Protein AF-A0A7G9YNS5-F1 (afdb_monomer)

Secondary structure (DSSP, 8-state):
-THHHHHHHHH-TTEEEEEEEEEEE-SS-EEEEEEEEETTS-EEEEEEEE-SS-EEEEEEEEETTEEEEEEE--TT-TTSTTTT-EEEETTEEEE-PPPPHHHHHHHHHHH-

Mean predicted aligned error: 3.48 Å

pLDDT: mean 93.92, std 7.47, range [48.09, 98.69]

Radius of gyration: 13.9 Å; Cα contacts (8 Å, |Δi|>4): 207; chains: 1; bounding box: 34×29×35 Å

Structure (mmCIF, N/CA/C/O backbone):
data_AF-A0A7G9YNS5-F1
#
_entry.id   AF-A0A7G9YNS5-F1
#
loop_
_atom_site.group_PDB
_atom_site.id
_atom_site.type_symbol
_atom_site.label_atom_id
_atom_site.label_alt_id
_atom_site.label_comp_id
_atom_site.label_asym_id
_atom_site.label_entity_id
_atom_site.label_seq_id
_atom_site.pdbx_PDB_ins_code
_atom_site.Cartn_x
_atom_site.Cartn_y
_atom_site.Cartn_z
_atom_site.occupancy
_atom_site.B_iso_or_equiv
_atom_site.auth_seq_id
_atom_site.auth_comp_id
_atom_site.auth_asym_id
_atom_site.auth_atom_id
_atom_site.pdbx_PDB_model_num
ATOM 1 N N . MET A 1 1 ? 16.355 -5.321 3.600 1.00 48.09 1 MET A N 1
ATOM 2 C CA . MET A 1 1 ? 15.666 -4.035 3.319 1.00 48.09 1 MET A CA 1
ATOM 3 C C . MET A 1 1 ? 14.154 -4.025 3.656 1.00 48.09 1 MET A C 1
ATOM 5 O O . MET A 1 1 ? 13.615 -2.936 3.801 1.00 48.09 1 MET A O 1
ATOM 9 N N . GLN A 1 2 ? 13.460 -5.165 3.875 1.00 55.38 2 GLN A N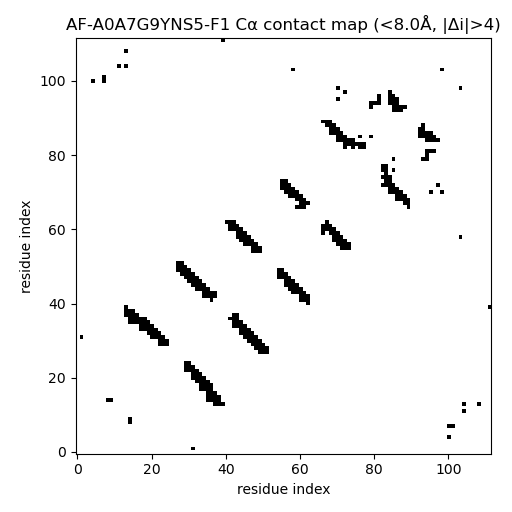 1
ATOM 10 C CA . GLN A 1 2 ? 12.042 -5.195 4.332 1.00 55.38 2 GLN A CA 1
ATOM 11 C C . GLN A 1 2 ? 11.793 -4.766 5.791 1.00 55.38 2 GLN A C 1
ATOM 13 O O . GLN A 1 2 ? 10.706 -4.278 6.097 1.00 55.38 2 GLN A O 1
ATOM 18 N N . TYR A 1 3 ? 12.775 -4.918 6.690 1.00 60.25 3 TYR A N 1
ATOM 19 C CA . TYR A 1 3 ? 12.633 -4.596 8.121 1.00 60.25 3 TYR A CA 1
ATOM 20 C C . TYR A 1 3 ? 12.166 -3.157 8.397 1.00 60.25 3 TYR A C 1
ATOM 22 O O . TYR A 1 3 ? 11.619 -2.881 9.465 1.00 60.25 3 TYR A O 1
ATOM 30 N N . ASN A 1 4 ? 12.346 -2.244 7.438 1.00 85.75 4 ASN A N 1
ATOM 31 C CA . ASN A 1 4 ? 11.966 -0.851 7.610 1.00 85.75 4 ASN A CA 1
ATOM 32 C C . ASN A 1 4 ? 10.442 -0.644 7.597 1.00 85.75 4 ASN A C 1
ATOM 34 O O . ASN A 1 4 ? 9.932 0.091 8.435 1.00 85.75 4 ASN A O 1
ATOM 38 N N . VAL A 1 5 ? 9.693 -1.344 6.731 1.00 93.38 5 VAL A N 1
ATOM 39 C CA . VAL A 1 5 ? 8.232 -1.152 6.611 1.00 93.38 5 VAL A CA 1
ATOM 40 C C . VAL A 1 5 ? 7.529 -1.526 7.915 1.00 93.38 5 VAL A C 1
ATOM 42 O O . VAL A 1 5 ? 6.782 -0.727 8.471 1.00 93.38 5 VAL A O 1
ATOM 45 N N . LEU A 1 6 ? 7.831 -2.704 8.468 1.00 94.81 6 LEU A N 1
ATOM 46 C CA . LEU A 1 6 ? 7.247 -3.144 9.739 1.00 94.81 6 LEU A CA 1
ATOM 47 C C . LEU A 1 6 ? 7.652 -2.243 10.909 1.00 94.81 6 LEU A C 1
ATOM 49 O O . LEU A 1 6 ? 6.842 -2.000 11.801 1.00 94.81 6 LEU A O 1
ATOM 53 N N . LYS A 1 7 ? 8.889 -1.735 10.918 1.00 95.44 7 LYS A N 1
ATOM 54 C CA . LYS A 1 7 ? 9.369 -0.809 11.950 1.00 95.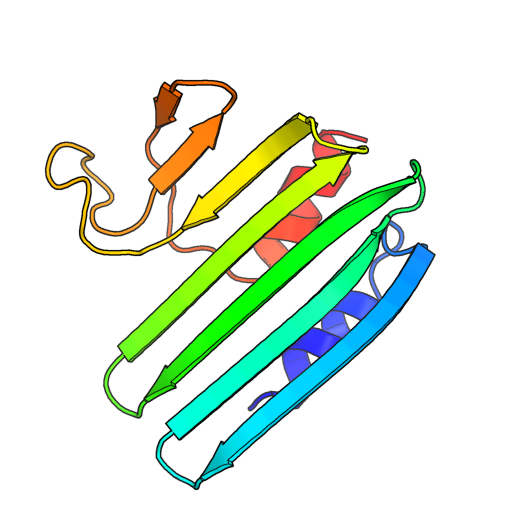44 7 LYS A CA 1
ATOM 55 C C . LYS A 1 7 ? 8.629 0.528 11.896 1.00 95.44 7 LYS A C 1
ATOM 57 O O . LYS A 1 7 ? 8.279 1.047 12.951 1.00 95.44 7 LYS A O 1
ATOM 62 N N . ILE A 1 8 ? 8.384 1.061 10.698 1.00 97.25 8 ILE A N 1
ATOM 63 C CA . ILE A 1 8 ? 7.604 2.288 10.493 1.00 97.25 8 ILE A CA 1
ATOM 64 C C . ILE A 1 8 ? 6.161 2.068 10.961 1.00 97.25 8 ILE A C 1
ATOM 66 O O . ILE A 1 8 ? 5.675 2.829 11.793 1.00 97.25 8 ILE A O 1
ATOM 70 N N . LEU A 1 9 ? 5.515 0.979 10.526 1.00 97.62 9 LEU A N 1
ATOM 71 C CA . LEU A 1 9 ? 4.141 0.652 10.924 1.00 97.62 9 LEU A CA 1
ATOM 72 C C . LEU A 1 9 ? 3.987 0.528 12.443 1.00 97.62 9 LEU A C 1
ATOM 74 O O . LEU A 1 9 ? 3.078 1.114 13.013 1.00 97.62 9 LEU A O 1
ATOM 78 N N . LYS A 1 10 ? 4.903 -0.180 13.117 1.00 96.69 10 LYS A N 1
ATOM 79 C CA . LYS A 1 10 ? 4.867 -0.363 14.580 1.00 96.69 10 LYS A CA 1
ATOM 80 C C . LYS A 1 10 ? 5.078 0.928 15.379 1.00 96.69 10 LYS A C 1
ATOM 82 O O . LYS A 1 10 ? 4.782 0.947 16.567 1.00 96.69 10 LYS A O 1
ATOM 87 N N . ARG A 1 11 ? 5.655 1.965 14.769 1.00 97.06 11 ARG A N 1
ATOM 88 C CA . ARG A 1 11 ? 5.919 3.264 15.411 1.00 97.06 11 ARG A CA 1
ATOM 89 C C . ARG A 1 11 ? 4.841 4.303 15.121 1.00 97.06 11 ARG A C 1
ATOM 91 O O . ARG A 1 11 ? 4.809 5.328 15.795 1.00 97.06 11 ARG A O 1
ATOM 98 N N . SER A 1 12 ? 4.005 4.069 14.114 1.00 97.69 12 SER A N 1
ATOM 99 C CA . SER A 1 12 ? 2.947 4.995 13.735 1.00 97.69 12 SER A CA 1
ATOM 100 C C . SER A 1 12 ? 1.806 4.956 14.745 1.00 97.69 12 SER A C 1
ATOM 102 O O . SER A 1 12 ? 1.368 3.888 15.166 1.00 97.69 12 SER A O 1
ATOM 104 N N . LYS A 1 13 ? 1.307 6.138 15.113 1.00 97.50 13 LYS A N 1
ATOM 105 C CA . LYS A 1 13 ? 0.213 6.292 16.082 1.00 97.50 13 LYS A CA 1
ATOM 106 C C . LYS A 1 13 ? -1.152 5.931 15.497 1.00 97.50 13 LYS A C 1
ATOM 108 O O . LYS A 1 13 ? -2.077 5.659 16.252 1.00 97.50 13 LYS A O 1
ATOM 113 N N . ILE A 1 14 ? -1.275 5.931 14.169 1.00 98.25 14 ILE A N 1
ATOM 114 C CA . ILE A 1 14 ? -2.534 5.644 13.472 1.00 98.25 14 ILE A CA 1
ATOM 115 C C . ILE A 1 14 ? -2.712 4.163 13.142 1.00 98.25 14 ILE A C 1
ATOM 117 O O . ILE A 1 14 ? -3.785 3.754 12.703 1.00 98.25 14 ILE A O 1
ATOM 121 N N . VAL A 1 15 ? -1.680 3.348 13.369 1.00 98.50 15 VAL A N 1
ATOM 122 C CA . VAL A 1 15 ? -1.738 1.895 13.219 1.00 98.50 15 VAL A CA 1
ATOM 123 C C . VAL A 1 15 ? -2.299 1.289 14.501 1.00 98.50 15 VAL A C 1
ATOM 125 O O . VAL A 1 15 ? -1.641 1.297 15.536 1.00 98.50 15 VAL A O 1
ATOM 128 N N . ALA A 1 16 ? -3.503 0.722 14.427 1.00 98.38 16 ALA A N 1
ATOM 129 C CA . ALA A 1 16 ? -4.097 0.004 15.551 1.00 98.38 16 ALA A CA 1
ATOM 130 C C . ALA A 1 16 ? -3.546 -1.420 15.650 1.00 98.38 16 ALA A C 1
ATOM 132 O O . ALA A 1 16 ? -3.191 -1.893 16.729 1.00 98.38 16 ALA A O 1
ATOM 133 N N . LYS A 1 17 ? -3.478 -2.124 14.514 1.00 98.12 17 LYS A N 1
ATOM 134 C CA . LYS A 1 17 ? -3.049 -3.523 14.478 1.00 98.12 17 LYS A CA 1
ATOM 135 C C . LYS A 1 17 ? -2.510 -3.915 1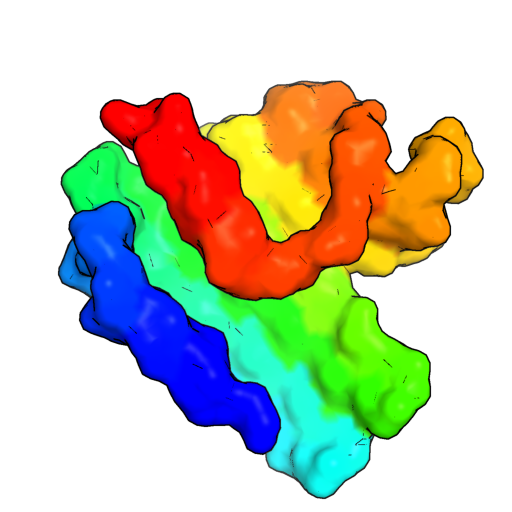3.109 1.00 98.12 17 LYS A C 1
ATOM 137 O O . LYS A 1 17 ? -3.100 -3.602 12.082 1.00 98.12 17 LYS A O 1
ATOM 142 N N . ILE A 1 18 ? -1.431 -4.696 13.091 1.00 98.44 18 ILE A N 1
ATOM 143 C CA . ILE A 1 18 ? -1.035 -5.449 11.895 1.00 98.44 18 ILE A CA 1
ATOM 144 C C . ILE A 1 18 ? -1.855 -6.746 11.870 1.00 98.44 18 ILE A C 1
ATOM 146 O O . ILE A 1 18 ? -1.747 -7.568 12.778 1.00 98.44 18 ILE A O 1
ATOM 150 N N . VAL A 1 19 ? -2.709 -6.899 10.860 1.00 98.38 19 VAL A N 1
ATOM 151 C CA . VAL A 1 19 ? -3.670 -8.006 10.722 1.00 98.38 19 VAL A CA 1
ATOM 152 C C . VAL A 1 19 ? -3.009 -9.234 10.108 1.00 98.38 19 VAL A C 1
ATOM 154 O O . VAL A 1 19 ? -3.201 -10.343 10.595 1.00 98.38 19 VAL A O 1
ATOM 157 N N . SER A 1 20 ? -2.229 -9.044 9.046 1.00 98.19 20 SER A N 1
ATOM 158 C CA . SER A 1 20 ? -1.492 -10.124 8.395 1.00 98.19 20 SER A CA 1
ATOM 159 C C . SER A 1 20 ? -0.225 -9.603 7.735 1.00 98.19 20 SER A C 1
ATOM 161 O O . SER A 1 20 ? -0.144 -8.436 7.339 1.00 98.19 20 SER A O 1
ATOM 163 N N . ILE A 1 21 ? 0.762 -10.487 7.630 1.00 97.69 21 ILE A N 1
ATOM 164 C CA . ILE A 1 21 ? 2.018 -10.268 6.921 1.00 97.69 21 ILE A CA 1
ATOM 165 C C . ILE A 1 21 ? 2.247 -11.513 6.069 1.00 97.69 21 ILE A C 1
ATOM 167 O O . ILE A 1 21 ? 2.233 -12.623 6.592 1.00 97.69 21 ILE A O 1
ATOM 171 N N . ASP A 1 22 ? 2.445 -11.310 4.777 1.00 96.94 22 ASP A N 1
ATOM 172 C CA . ASP A 1 22 ? 2.842 -12.325 3.810 1.00 96.94 22 ASP A CA 1
ATOM 173 C C . ASP A 1 22 ? 4.086 -11.797 3.090 1.00 96.94 22 ASP A C 1
ATOM 175 O O . ASP A 1 22 ? 4.126 -10.647 2.634 1.00 96.94 22 ASP A O 1
ATOM 179 N N . PHE A 1 23 ? 5.131 -12.610 3.078 1.00 95.12 23 PHE A N 1
ATOM 180 C CA . PHE A 1 23 ? 6.410 -12.280 2.483 1.00 95.12 23 PHE A CA 1
ATOM 181 C C . PHE A 1 23 ? 6.917 -13.489 1.715 1.00 95.12 23 PHE A C 1
ATOM 183 O O . PHE A 1 23 ? 7.034 -14.578 2.273 1.00 95.12 23 PHE A O 1
ATOM 190 N N . ASP A 1 24 ? 7.269 -13.248 0.462 1.00 93.75 24 ASP A N 1
ATOM 191 C CA . ASP A 1 24 ? 7.908 -14.219 -0.410 1.00 93.75 24 ASP A CA 1
ATOM 192 C C . ASP A 1 24 ? 9.053 -13.523 -1.141 1.00 93.75 24 ASP A C 1
ATOM 194 O O . ASP A 1 24 ? 8.926 -12.367 -1.552 1.00 93.75 24 ASP A O 1
ATOM 198 N N . GLY A 1 25 ? 10.195 -14.182 -1.280 1.00 90.81 25 GLY A N 1
ATOM 199 C CA . GLY A 1 25 ? 11.332 -13.567 -1.938 1.00 90.81 25 GLY A CA 1
ATOM 200 C C . GLY A 1 25 ? 12.614 -14.380 -1.914 1.00 90.81 25 GLY A C 1
ATOM 201 O O . GLY A 1 25 ? 12.832 -15.253 -1.078 1.00 90.81 25 GLY A O 1
ATOM 202 N N . THR A 1 26 ? 13.484 -14.019 -2.845 1.00 88.38 26 THR A N 1
ATOM 203 C CA . THR A 1 26 ? 14.875 -14.448 -2.966 1.00 88.38 26 THR A CA 1
ATOM 204 C C . THR A 1 26 ? 15.786 -13.222 -2.835 1.00 88.38 26 THR A C 1
ATOM 206 O O . THR A 1 26 ? 15.342 -12.131 -2.474 1.00 88.38 26 THR A O 1
ATOM 209 N N . THR A 1 27 ? 17.078 -13.372 -3.123 1.00 84.31 27 THR A N 1
ATOM 210 C CA . THR A 1 27 ? 18.039 -12.259 -3.085 1.00 84.31 27 THR A CA 1
ATOM 211 C C . THR A 1 27 ? 17.654 -11.109 -4.025 1.00 84.31 27 THR A C 1
ATOM 213 O O . THR A 1 27 ? 17.737 -9.947 -3.631 1.00 84.31 27 THR A O 1
ATOM 216 N N . ASP A 1 28 ? 17.168 -11.423 -5.230 1.00 91.88 28 ASP A N 1
ATOM 217 C CA . ASP A 1 28 ? 16.918 -10.439 -6.298 1.00 91.88 28 ASP A CA 1
ATOM 218 C C . ASP A 1 28 ? 15.431 -10.141 -6.515 1.00 91.88 28 ASP A C 1
ATOM 220 O O . ASP A 1 28 ? 15.040 -9.418 -7.434 1.00 91.88 28 ASP A O 1
ATOM 224 N N . TYR A 1 29 ? 14.562 -10.718 -5.695 1.00 93.06 29 TYR A N 1
ATOM 225 C CA . TYR A 1 29 ? 13.131 -10.544 -5.846 1.00 93.06 29 TYR A CA 1
ATOM 226 C C . TYR A 1 29 ? 12.439 -10.616 -4.505 1.00 93.06 29 TYR A C 1
ATOM 228 O O . TYR A 1 29 ? 12.726 -11.488 -3.696 1.00 93.06 29 TYR A O 1
ATOM 236 N N . SER A 1 30 ? 11.468 -9.743 -4.276 1.00 94.62 30 SER A N 1
ATOM 237 C CA . SER A 1 30 ? 10.574 -9.919 -3.142 1.00 94.62 30 SER A CA 1
ATOM 238 C C . SER A 1 30 ? 9.189 -9.358 -3.384 1.00 94.62 30 SER A C 1
ATOM 240 O O . SER A 1 30 ? 9.020 -8.335 -4.049 1.00 94.62 30 SER A O 1
ATOM 242 N N . ILE A 1 31 ? 8.213 -10.014 -2.771 1.00 95.25 31 ILE A N 1
ATOM 243 C CA . ILE A 1 31 ? 6.837 -9.580 -2.604 1.00 95.25 31 ILE A CA 1
ATOM 244 C C . ILE A 1 31 ? 6.591 -9.422 -1.111 1.00 95.25 31 ILE A C 1
ATOM 246 O O . ILE A 1 31 ? 6.792 -10.343 -0.325 1.00 95.25 31 ILE A O 1
ATOM 250 N N . LEU A 1 32 ? 6.107 -8.253 -0.720 1.00 96.06 32 LEU A N 1
ATOM 251 C CA . LEU A 1 32 ? 5.610 -7.993 0.618 1.00 96.06 32 LEU A CA 1
ATOM 252 C C . LEU A 1 32 ? 4.133 -7.637 0.527 1.00 96.06 32 LEU A C 1
ATOM 254 O O . LEU A 1 32 ? 3.767 -6.701 -0.186 1.00 96.06 32 LEU A O 1
ATOM 258 N N . LYS A 1 33 ? 3.294 -8.336 1.286 1.00 97.88 33 LYS A N 1
ATOM 259 C CA . LYS A 1 33 ? 1.892 -7.981 1.487 1.00 97.88 33 LYS A CA 1
ATOM 260 C C . LYS A 1 33 ? 1.627 -7.825 2.976 1.00 97.88 33 LYS A C 1
ATOM 262 O O . LYS A 1 33 ? 1.890 -8.729 3.760 1.00 97.88 33 LYS A O 1
ATOM 267 N N . ILE A 1 34 ? 1.091 -6.680 3.376 1.00 98.31 34 ILE A N 1
ATOM 268 C CA . ILE A 1 34 ? 0.711 -6.431 4.769 1.00 98.31 34 ILE A CA 1
ATOM 269 C C . ILE A 1 34 ? -0.712 -5.892 4.781 1.00 98.31 34 ILE A C 1
ATOM 271 O O . ILE A 1 34 ? -1.047 -5.000 4.001 1.00 98.31 34 ILE A O 1
ATOM 275 N N . ARG A 1 35 ? -1.548 -6.411 5.678 1.00 98.62 35 ARG A N 1
ATOM 276 C CA . ARG A 1 35 ? -2.833 -5.798 6.014 1.00 98.62 35 ARG A CA 1
ATOM 277 C C . ARG A 1 35 ? -2.739 -5.166 7.390 1.00 98.62 35 ARG A C 1
ATOM 279 O O . ARG A 1 35 ? -2.313 -5.814 8.343 1.00 98.62 35 ARG A O 1
ATOM 286 N N . VAL A 1 36 ? -3.150 -3.912 7.481 1.00 98.62 36 VAL A N 1
ATOM 287 C CA . VAL A 1 36 ? -3.116 -3.106 8.699 1.00 98.62 36 VAL A CA 1
ATOM 288 C C . VAL A 1 36 ? -4.515 -2.572 8.965 1.00 98.62 36 VAL A C 1
ATOM 290 O O . VAL A 1 36 ? -5.175 -2.095 8.047 1.00 98.62 36 VAL A O 1
ATOM 293 N N . GLU A 1 37 ? -4.959 -2.657 10.209 1.00 98.62 37 GLU A N 1
ATOM 294 C CA . GLU A 1 37 ? -6.117 -1.930 10.714 1.00 98.62 37 GLU A CA 1
ATOM 295 C C . GLU A 1 37 ? -5.631 -0.613 11.332 1.00 98.62 37 GLU A C 1
ATOM 297 O O . GLU A 1 37 ? -4.692 -0.598 12.138 1.00 98.62 37 GLU A O 1
ATOM 302 N N . LEU A 1 38 ? -6.253 0.491 10.931 1.00 98.62 38 LEU A N 1
ATOM 303 C CA . LEU A 1 38 ? -5.994 1.828 11.451 1.00 98.62 38 LEU A CA 1
ATOM 304 C C . LEU A 1 38 ? -6.911 2.132 12.644 1.00 98.62 38 LEU A C 1
ATOM 306 O O . LEU A 1 38 ? -7.966 1.519 12.806 1.00 98.62 38 LEU A O 1
ATOM 310 N N . VAL A 1 39 ? -6.535 3.110 13.467 1.00 98.31 39 VAL A N 1
ATOM 311 C CA . VAL A 1 39 ? -7.270 3.496 14.692 1.00 98.31 39 VAL A CA 1
ATOM 312 C C . VAL A 1 39 ? -8.735 3.876 14.455 1.00 98.31 39 VAL A C 1
ATOM 314 O O . VAL A 1 39 ? -9.574 3.648 15.321 1.00 98.31 39 VAL A O 1
ATOM 317 N N . ASN A 1 40 ? -9.080 4.371 13.266 1.00 97.50 40 ASN A N 1
ATOM 318 C CA . ASN A 1 40 ? -10.453 4.703 12.879 1.00 97.50 40 ASN A CA 1
ATOM 319 C C . ASN A 1 40 ? -11.205 3.547 12.183 1.00 97.50 40 ASN A C 1
ATOM 321 O O . ASN A 1 40 ? -12.250 3.766 11.559 1.00 97.50 40 ASN A O 1
ATOM 325 N N . ARG A 1 41 ? -10.684 2.314 12.279 1.00 97.62 41 ARG A N 1
ATOM 326 C CA . ARG A 1 41 ? -11.248 1.076 11.706 1.00 97.62 41 ARG A CA 1
ATOM 327 C C . ARG A 1 41 ? -11.157 0.977 10.180 1.00 97.62 41 ARG A C 1
ATOM 329 O O . ARG A 1 41 ? -11.767 0.087 9.581 1.00 97.62 41 ARG A O 1
ATOM 336 N N . TRP A 1 42 ? -10.416 1.870 9.527 1.00 98.31 42 TRP A N 1
ATOM 337 C CA . TRP A 1 42 ? -10.031 1.683 8.129 1.00 98.31 42 TRP A CA 1
ATOM 338 C C . TRP A 1 42 ? -8.975 0.591 8.006 1.00 98.31 42 TRP A C 1
ATOM 340 O O . TRP A 1 42 ? -8.236 0.305 8.946 1.00 98.31 42 TRP A O 1
ATOM 350 N N . HIS A 1 43 ? -8.887 -0.004 6.825 1.00 98.62 43 HIS A N 1
ATOM 351 C CA . HIS A 1 43 ? -7.870 -0.988 6.502 1.00 98.62 43 HIS A CA 1
ATOM 352 C C . HIS A 1 43 ? -6.919 -0.423 5.461 1.00 98.62 43 HIS A C 1
ATOM 354 O O . HIS A 1 43 ? -7.359 0.032 4.411 1.00 98.62 43 HIS A O 1
ATOM 360 N N . LEU A 1 44 ? -5.619 -0.509 5.731 1.00 98.69 44 LEU A N 1
ATOM 361 C CA . LEU A 1 44 ? -4.553 -0.254 4.771 1.00 98.69 44 LEU A CA 1
ATOM 362 C C . LEU A 1 44 ? -3.980 -1.599 4.312 1.00 98.69 44 LEU A C 1
ATOM 364 O O . LEU A 1 44 ? -3.423 -2.364 5.103 1.00 98.69 44 LEU A O 1
ATOM 368 N N . GLN A 1 45 ? -4.106 -1.890 3.022 1.00 98.62 45 GLN A N 1
ATOM 369 C CA . GLN A 1 45 ? -3.439 -3.007 2.371 1.00 98.62 45 GLN A CA 1
ATOM 370 C C . GLN A 1 45 ? -2.215 -2.512 1.608 1.00 98.62 45 GLN A C 1
ATOM 372 O O . GLN A 1 45 ? -2.319 -1.732 0.665 1.00 98.62 45 GLN A O 1
ATOM 377 N N . ILE A 1 46 ? -1.057 -3.018 2.012 1.00 98.25 46 ILE A N 1
ATOM 378 C CA . ILE A 1 46 ? 0.248 -2.727 1.434 1.00 98.25 46 ILE A CA 1
ATOM 379 C C . ILE A 1 46 ? 0.633 -3.896 0.543 1.00 98.25 46 ILE A C 1
ATOM 381 O O . ILE A 1 46 ? 0.609 -5.043 0.992 1.00 98.25 46 ILE A O 1
ATOM 385 N N . ARG A 1 47 ? 1.009 -3.610 -0.700 1.00 97.81 47 ARG A N 1
ATOM 386 C CA . ARG A 1 47 ? 1.693 -4.546 -1.594 1.00 97.81 47 ARG A CA 1
ATOM 387 C C . ARG A 1 47 ? 2.932 -3.870 -2.147 1.00 97.81 47 ARG A C 1
ATOM 389 O O . ARG A 1 47 ? 2.810 -2.812 -2.749 1.00 97.81 47 ARG A O 1
ATOM 396 N N . GLU A 1 48 ? 4.095 -4.477 -1.968 1.00 95.94 48 GLU A N 1
ATOM 397 C CA . GLU A 1 48 ? 5.339 -4.045 -2.604 1.00 95.94 48 GLU A CA 1
ATOM 398 C C . GLU A 1 48 ? 5.984 -5.223 -3.323 1.00 95.94 48 GLU A C 1
ATOM 400 O O . GLU A 1 48 ? 6.126 -6.298 -2.748 1.00 95.94 48 GLU A O 1
ATOM 405 N N . HIS A 1 49 ? 6.407 -4.999 -4.560 1.00 94.94 49 HIS A N 1
ATOM 406 C CA . HIS A 1 49 ? 7.232 -5.913 -5.334 1.00 94.94 49 HIS A CA 1
ATOM 407 C C . HIS A 1 49 ? 8.554 -5.212 -5.629 1.00 94.94 49 HIS A C 1
ATOM 409 O O . HIS A 1 49 ? 8.556 -4.085 -6.130 1.00 94.94 49 HIS A O 1
ATOM 415 N N . LYS A 1 50 ? 9.678 -5.847 -5.313 1.00 93.75 50 LYS A N 1
ATOM 416 C CA . LYS A 1 50 ? 11.010 -5.266 -5.512 1.00 93.75 50 LYS A CA 1
ATOM 417 C C . LYS A 1 50 ? 11.902 -6.227 -6.278 1.00 93.75 50 LYS A C 1
ATOM 419 O O . LYS A 1 50 ? 11.955 -7.407 -5.948 1.00 93.75 50 LYS A O 1
ATOM 424 N N . THR A 1 51 ? 12.610 -5.682 -7.256 1.00 93.06 51 THR A N 1
ATOM 425 C CA . THR A 1 51 ? 13.764 -6.276 -7.939 1.00 93.06 51 THR A CA 1
ATOM 426 C C . THR A 1 51 ? 14.952 -5.314 -7.815 1.00 93.06 51 THR A C 1
ATOM 428 O O . THR A 1 51 ? 14.740 -4.159 -7.436 1.00 93.06 51 THR A O 1
ATOM 431 N N . PRO A 1 52 ? 16.187 -5.713 -8.177 1.00 91.62 52 PRO A N 1
ATOM 432 C CA . PRO A 1 52 ? 17.316 -4.790 -8.270 1.00 91.62 52 PRO A CA 1
ATOM 433 C C . PRO A 1 52 ? 17.044 -3.555 -9.137 1.00 91.62 52 PRO A C 1
ATOM 435 O O . PRO A 1 52 ? 17.568 -2.484 -8.860 1.00 91.62 52 PRO A O 1
ATOM 438 N N . ALA A 1 53 ? 16.213 -3.696 -10.174 1.00 92.25 53 ALA A N 1
ATOM 439 C CA . ALA A 1 53 ? 15.956 -2.639 -11.148 1.00 92.25 53 ALA A CA 1
ATOM 440 C C . ALA A 1 53 ? 14.676 -1.835 -10.881 1.00 92.25 53 ALA A C 1
ATOM 442 O O . ALA A 1 53 ? 14.541 -0.723 -11.384 1.00 92.25 53 ALA A O 1
ATOM 443 N N . THR A 1 54 ? 13.696 -2.394 -10.163 1.00 91.75 54 THR A N 1
ATOM 444 C CA . THR A 1 54 ? 12.362 -1.783 -10.069 1.00 91.75 54 THR A CA 1
ATOM 445 C C . THR A 1 54 ? 11.711 -1.983 -8.712 1.00 91.75 54 THR A C 1
ATOM 447 O O . THR A 1 54 ? 11.848 -3.025 -8.070 1.00 91.75 54 THR A O 1
ATOM 450 N N . ARG A 1 55 ? 10.904 -0.996 -8.322 1.00 93.56 55 ARG A N 1
ATOM 451 C CA . ARG A 1 55 ? 9.975 -1.078 -7.200 1.00 93.56 55 ARG A CA 1
ATOM 452 C C . ARG A 1 55 ? 8.564 -0.838 -7.719 1.00 93.56 55 ARG A C 1
ATOM 454 O O . ARG A 1 55 ? 8.281 0.219 -8.271 1.00 93.56 55 ARG A O 1
ATOM 461 N N . ARG A 1 56 ? 7.668 -1.802 -7.519 1.00 95.62 56 ARG A N 1
ATOM 462 C CA . ARG A 1 56 ? 6.227 -1.635 -7.737 1.00 95.62 56 ARG A CA 1
ATOM 463 C C . ARG A 1 56 ? 5.497 -1.655 -6.409 1.00 95.62 56 ARG A C 1
ATOM 465 O O . ARG A 1 56 ? 5.851 -2.446 -5.535 1.00 95.62 56 ARG A O 1
ATOM 472 N N . TYR A 1 57 ? 4.479 -0.825 -6.252 1.00 97.00 57 TYR A N 1
ATOM 473 C CA . TYR A 1 57 ? 3.674 -0.802 -5.041 1.00 97.00 57 TYR A CA 1
ATOM 474 C C . TYR A 1 57 ? 2.202 -0.525 -5.322 1.00 97.00 57 TYR A C 1
ATOM 476 O O . TYR A 1 57 ? 1.836 0.102 -6.310 1.00 97.00 57 TYR A O 1
ATOM 484 N N . ALA A 1 58 ? 1.367 -0.981 -4.395 1.00 97.88 58 ALA A N 1
ATOM 485 C CA . ALA A 1 58 ? -0.015 -0.564 -4.269 1.00 97.88 58 ALA A CA 1
ATOM 486 C C . ALA A 1 58 ? -0.353 -0.430 -2.781 1.00 97.88 58 ALA A C 1
ATOM 488 O O . ALA A 1 58 ? -0.296 -1.410 -2.031 1.00 97.88 58 ALA A O 1
ATOM 489 N N . TYR A 1 59 ? -0.727 0.776 -2.370 1.00 98.31 59 TYR A N 1
ATOM 490 C CA . TYR A 1 59 ? -1.212 1.087 -1.031 1.00 98.31 59 TYR A CA 1
ATOM 491 C C . TYR A 1 59 ? -2.692 1.406 -1.133 1.00 98.31 59 TYR A C 1
ATOM 493 O O . TYR A 1 59 ? -3.062 2.433 -1.688 1.00 98.31 59 TYR A O 1
ATOM 501 N N . HIS A 1 60 ? -3.544 0.507 -0.659 1.00 98.31 60 HIS A N 1
ATOM 502 C CA . HIS A 1 60 ? -4.988 0.600 -0.835 1.00 98.31 60 HIS A CA 1
ATOM 503 C C . HIS A 1 60 ? -5.676 0.733 0.518 1.00 98.31 60 HIS A C 1
ATOM 505 O O . HIS A 1 60 ? -5.537 -0.151 1.365 1.00 98.31 60 HIS A O 1
ATOM 511 N N . VAL A 1 61 ? -6.417 1.821 0.711 1.00 98.44 61 VAL A N 1
ATOM 512 C CA . VAL A 1 61 ? -7.139 2.120 1.948 1.00 98.44 61 VAL A CA 1
ATOM 513 C C . VAL A 1 61 ? -8.632 1.990 1.707 1.00 98.44 61 VAL A C 1
ATOM 515 O O . VAL A 1 61 ? -9.162 2.550 0.747 1.00 98.44 61 VAL A O 1
ATOM 518 N N . PHE A 1 62 ? -9.312 1.241 2.569 1.00 97.69 62 PHE A N 1
ATOM 519 C CA . PHE A 1 62 ? -10.726 0.911 2.404 1.00 97.69 62 PHE A CA 1
ATOM 520 C C . 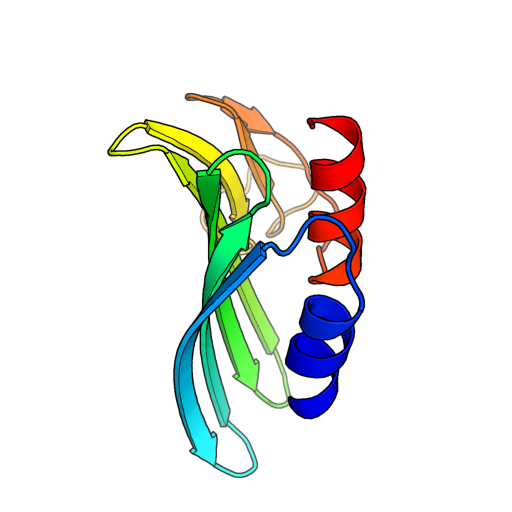PHE A 1 62 ? -11.424 0.662 3.748 1.00 97.69 62 PHE A C 1
ATOM 522 O O . PHE A 1 62 ? -10.786 0.395 4.770 1.00 97.69 62 PHE A O 1
ATOM 529 N N . LYS A 1 63 ? -12.757 0.736 3.746 1.00 96.75 63 LYS A N 1
ATOM 530 C CA . LYS A 1 63 ? -13.625 0.374 4.874 1.00 96.75 63 LYS A CA 1
ATOM 531 C C . LYS A 1 63 ? -14.808 -0.438 4.347 1.00 96.75 63 LYS A C 1
ATOM 533 O O . LYS A 1 63 ? -15.591 0.068 3.549 1.00 96.75 63 LYS A O 1
ATOM 538 N N . GLY A 1 64 ? -14.945 -1.685 4.802 1.00 94.75 64 GLY A N 1
ATOM 539 C CA . GLY A 1 64 ? -15.879 -2.628 4.175 1.00 94.75 64 GLY A CA 1
ATOM 540 C C . GLY A 1 64 ? -15.495 -2.842 2.710 1.00 94.75 64 GLY A C 1
ATOM 541 O O . GLY A 1 64 ? -14.332 -3.119 2.434 1.00 94.75 64 GLY A O 1
ATOM 542 N N . ASP A 1 65 ? -16.431 -2.626 1.790 1.00 92.50 65 ASP A N 1
ATOM 543 C CA . ASP A 1 65 ? -16.184 -2.723 0.343 1.00 92.50 65 ASP A CA 1
ATOM 544 C C . ASP A 1 65 ? -15.857 -1.369 -0.315 1.00 92.50 65 ASP A C 1
ATOM 546 O O . ASP A 1 65 ? -15.593 -1.296 -1.515 1.00 92.50 65 ASP A O 1
ATOM 550 N N . ALA A 1 66 ? -15.861 -0.275 0.455 1.00 95.12 66 ALA A N 1
ATOM 551 C CA . ALA A 1 66 ? -15.625 1.066 -0.065 1.00 95.12 66 ALA A CA 1
ATOM 552 C C . ALA A 1 66 ? -14.135 1.433 -0.032 1.00 95.12 66 ALA A C 1
ATOM 554 O O . ALA A 1 66 ? -13.527 1.512 1.040 1.00 95.12 66 ALA A O 1
ATOM 555 N N . MET A 1 67 ? -13.560 1.718 -1.204 1.00 96.19 67 MET A N 1
ATOM 556 C CA . MET A 1 67 ? -12.236 2.335 -1.316 1.00 96.19 67 MET A CA 1
ATOM 557 C C . MET A 1 67 ? -12.296 3.792 -0.852 1.00 96.19 67 MET A C 1
ATOM 559 O O . MET A 1 67 ? -13.161 4.551 -1.280 1.00 96.19 67 MET A O 1
ATOM 563 N N . ILE A 1 68 ? -11.337 4.182 -0.018 1.00 96.62 68 ILE A N 1
ATOM 564 C CA . ILE A 1 68 ? -11.149 5.561 0.438 1.00 96.62 68 ILE A CA 1
ATOM 565 C C . ILE A 1 68 ? -10.113 6.250 -0.448 1.00 96.62 68 ILE A C 1
ATOM 567 O O . ILE A 1 68 ? -10.378 7.303 -1.019 1.00 96.62 68 ILE A O 1
ATOM 571 N N . VAL A 1 69 ? -8.941 5.631 -0.591 1.00 97.75 69 VAL A N 1
ATOM 572 C CA . VAL A 1 69 ? -7.837 6.143 -1.408 1.00 97.75 69 VAL A CA 1
ATOM 573 C C . VAL A 1 69 ? -6.896 5.001 -1.777 1.00 97.75 69 VAL A C 1
ATOM 575 O O . VAL A 1 69 ? -6.766 4.019 -1.037 1.00 97.75 69 VAL A O 1
ATOM 578 N N . ARG A 1 70 ? -6.231 5.103 -2.928 1.00 97.75 70 ARG A N 1
ATOM 579 C CA . ARG A 1 70 ? -5.169 4.169 -3.313 1.00 97.75 70 ARG A CA 1
ATOM 580 C C . ARG A 1 70 ? -4.020 4.891 -3.995 1.00 97.75 70 ARG A C 1
ATOM 582 O O . ARG A 1 70 ? -4.258 5.593 -4.962 1.00 97.75 70 ARG A O 1
ATOM 589 N N . TRP A 1 71 ? -2.790 4.623 -3.579 1.00 98.06 71 TRP A N 1
ATOM 590 C CA . TRP A 1 71 ? -1.584 5.026 -4.306 1.00 98.06 71 TRP A CA 1
ATOM 591 C C . TRP A 1 71 ? -1.005 3.813 -5.026 1.00 98.06 71 TRP A C 1
ATOM 593 O O . TRP A 1 71 ? -0.943 2.720 -4.452 1.00 98.06 71 TRP A O 1
ATOM 603 N N . ASP A 1 72 ? -0.596 3.989 -6.275 1.00 96.06 72 ASP A N 1
ATOM 604 C CA . ASP A 1 72 ? -0.132 2.905 -7.137 1.00 96.06 72 ASP A CA 1
ATOM 605 C C . ASP A 1 72 ? 0.887 3.438 -8.157 1.00 96.06 72 ASP A C 1
ATOM 607 O O . ASP A 1 72 ? 0.868 4.617 -8.511 1.00 96.06 72 ASP A O 1
ATOM 611 N N . ASN A 1 73 ? 1.790 2.580 -8.622 1.00 95.88 73 ASN A N 1
ATOM 612 C CA . ASN A 1 73 ? 2.746 2.907 -9.680 1.00 95.88 73 ASN A CA 1
ATOM 613 C C . ASN A 1 73 ? 2.748 1.883 -10.831 1.00 95.88 73 ASN A C 1
ATOM 615 O O . ASN A 1 73 ? 3.726 1.754 -11.574 1.00 95.88 73 ASN A O 1
ATOM 619 N N . ALA A 1 74 ? 1.657 1.132 -10.994 1.00 91.75 74 ALA A N 1
ATOM 620 C CA . ALA A 1 74 ? 1.426 0.308 -12.167 1.00 91.75 74 ALA A CA 1
ATOM 621 C C . ALA A 1 74 ? 1.381 1.195 -13.430 1.00 91.75 74 ALA A C 1
ATOM 623 O O . ALA A 1 74 ? 0.666 2.200 -13.451 1.00 91.75 74 ALA A O 1
ATOM 624 N N . PRO A 1 75 ? 2.096 0.829 -14.511 1.00 88.88 75 PRO A N 1
ATOM 625 C CA . PRO A 1 75 ? 2.308 1.687 -15.679 1.00 88.88 75 PRO A CA 1
ATOM 626 C C . PRO A 1 75 ? 1.097 1.721 -16.635 1.00 88.88 75 PRO A C 1
ATOM 628 O O . PRO A 1 75 ? 1.244 1.545 -17.844 1.00 88.88 75 PRO A O 1
ATOM 631 N N . HIS A 1 76 ? -0.111 1.925 -16.105 1.00 85.94 76 HIS A N 1
ATOM 632 C CA . HIS A 1 76 ? -1.368 1.912 -16.862 1.00 85.94 76 HIS A CA 1
ATOM 633 C C . HIS A 1 76 ? -1.834 3.314 -17.285 1.00 85.94 76 HIS A C 1
ATOM 635 O O . HIS A 1 76 ? -2.455 3.461 -18.335 1.00 85.94 76 HIS A O 1
ATOM 641 N N . HIS A 1 77 ? -1.515 4.357 -16.511 1.00 87.44 77 HIS A N 1
ATOM 642 C CA . HIS A 1 77 ? -2.059 5.706 -16.709 1.00 87.44 77 HIS A CA 1
ATOM 643 C C . HIS A 1 77 ? -1.020 6.673 -17.281 1.00 87.44 77 HIS A C 1
ATOM 645 O O . HIS A 1 77 ? -0.544 7.563 -16.594 1.00 87.44 77 HIS A O 1
ATOM 651 N N . ARG A 1 78 ? -0.668 6.526 -18.562 1.00 86.12 78 ARG A N 1
ATOM 652 C CA . ARG A 1 78 ? 0.364 7.356 -19.227 1.00 86.12 78 ARG A CA 1
ATOM 653 C C . ARG A 1 78 ? 0.044 8.856 -19.332 1.00 86.12 78 ARG A C 1
ATOM 655 O O . ARG A 1 78 ? 0.913 9.617 -19.728 1.00 86.12 78 ARG A O 1
ATOM 662 N N . GLY A 1 79 ? -1.193 9.258 -19.034 1.00 84.19 79 GLY A N 1
ATOM 663 C CA . GLY A 1 79 ? -1.660 10.643 -19.157 1.00 84.19 79 GLY A CA 1
ATOM 664 C C . GLY A 1 79 ? -1.416 11.533 -17.933 1.00 84.19 79 GLY A C 1
ATOM 665 O O . GLY A 1 79 ? -1.652 12.730 -18.032 1.00 84.19 79 GLY A O 1
ATOM 666 N N . VAL A 1 80 ? -0.970 10.983 -16.799 1.00 87.44 80 VAL A N 1
ATOM 667 C CA . VAL A 1 80 ? -0.577 11.778 -15.618 1.00 87.44 80 VAL A CA 1
ATOM 668 C C . VAL A 1 80 ? 0.889 12.186 -15.724 1.00 87.44 80 VAL A C 1
ATOM 670 O O . VAL A 1 80 ? 1.722 11.370 -16.122 1.00 87.44 80 VAL A O 1
ATOM 673 N N . SER A 1 81 ? 1.228 13.422 -15.338 1.00 90.44 81 SER A N 1
ATOM 674 C CA . SER A 1 81 ? 2.609 13.924 -15.455 1.00 90.44 81 SER A CA 1
ATOM 675 C C . SER A 1 81 ? 3.601 13.168 -14.565 1.00 90.44 81 SER A C 1
ATOM 677 O O . SER A 1 81 ? 4.782 13.074 -14.886 1.00 90.44 81 SER A O 1
ATOM 679 N N . THR A 1 82 ? 3.106 12.559 -13.486 1.00 92.31 82 THR A N 1
ATOM 680 C CA . THR A 1 82 ? 3.874 11.761 -12.521 1.00 92.31 82 THR A CA 1
ATOM 681 C C . THR A 1 82 ? 3.999 10.282 -12.905 1.00 92.31 82 THR A C 1
ATOM 683 O O . THR A 1 82 ? 4.385 9.455 -12.077 1.00 92.31 82 THR A O 1
ATOM 686 N N . PHE A 1 83 ? 3.705 9.919 -14.162 1.00 90.50 83 PHE A N 1
ATOM 687 C CA . PHE A 1 83 ? 3.758 8.535 -14.635 1.00 90.50 83 PHE A CA 1
ATOM 688 C C . PHE A 1 83 ? 5.074 7.821 -14.245 1.00 90.50 83 PHE A C 1
ATOM 690 O O . PHE A 1 83 ? 6.158 8.333 -14.526 1.00 90.50 83 PHE A O 1
ATOM 697 N N . PRO A 1 84 ? 5.009 6.606 -13.660 1.00 93.19 84 PRO A N 1
ATOM 698 C CA . PRO A 1 84 ? 3.818 5.763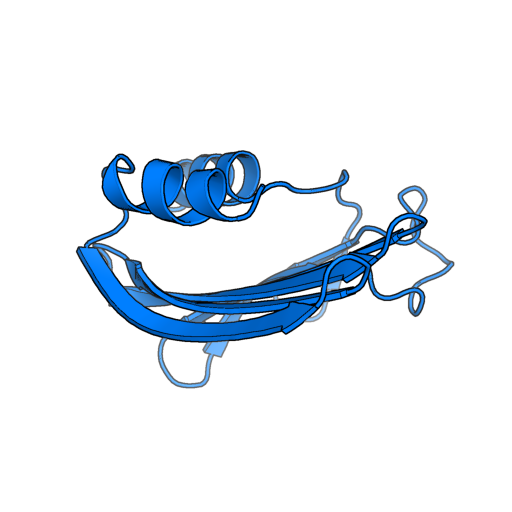 -13.512 1.00 93.19 84 PRO A CA 1
ATOM 699 C C . PRO A 1 84 ? 3.032 5.971 -12.209 1.00 93.19 84 PRO A C 1
ATOM 701 O O . PRO A 1 84 ? 1.998 5.325 -12.017 1.00 93.19 84 PRO A O 1
ATOM 704 N N . CYS A 1 85 ? 3.510 6.834 -11.316 1.00 95.19 85 CYS A N 1
ATOM 705 C CA . CYS A 1 85 ? 2.915 7.085 -10.011 1.00 95.19 85 CYS A CA 1
ATOM 706 C C . CYS A 1 85 ? 1.591 7.839 -10.153 1.00 95.19 85 CYS A C 1
ATOM 708 O O . CYS A 1 85 ? 1.469 8.795 -10.915 1.00 95.19 85 CYS A O 1
ATOM 710 N N . HIS A 1 86 ? 0.571 7.371 -9.443 1.00 96.38 86 HIS A N 1
ATOM 711 C CA . HIS A 1 86 ? -0.752 7.978 -9.449 1.00 96.38 86 HIS A CA 1
ATOM 712 C C . HIS A 1 86 ? -1.525 7.618 -8.180 1.00 96.38 86 HIS A C 1
ATOM 714 O O . HIS A 1 86 ? -1.202 6.662 -7.463 1.00 96.38 86 HIS A O 1
ATOM 720 N N . LYS A 1 87 ? -2.578 8.386 -7.909 1.00 95.62 87 LYS A N 1
ATOM 721 C CA . LYS A 1 87 ? -3.475 8.197 -6.772 1.00 95.62 87 LYS A CA 1
ATOM 722 C C . LYS A 1 87 ? -4.921 8.118 -7.243 1.00 95.62 87 LYS A C 1
ATOM 724 O O . LYS A 1 87 ? -5.356 8.906 -8.071 1.00 95.62 87 LYS A O 1
ATOM 729 N N . HIS A 1 88 ? -5.666 7.160 -6.709 1.00 95.12 88 HIS A N 1
ATOM 730 C CA . HIS A 1 88 ? -7.099 7.003 -6.929 1.00 95.12 88 HIS A CA 1
ATOM 731 C C . HIS A 1 88 ? -7.847 7.647 -5.764 1.00 95.12 88 HIS A C 1
ATOM 733 O O . HIS A 1 88 ? -7.657 7.231 -4.616 1.00 95.12 88 HIS A O 1
ATOM 739 N N . ILE A 1 89 ? -8.713 8.616 -6.058 1.00 91.75 89 ILE A N 1
ATOM 740 C CA . ILE A 1 89 ? -9.682 9.188 -5.113 1.00 91.75 89 ILE A CA 1
ATOM 741 C C . ILE A 1 89 ? -11.070 9.006 -5.728 1.00 91.75 89 ILE A C 1
ATOM 743 O O . ILE A 1 89 ? -11.399 9.602 -6.751 1.00 91.75 89 ILE A O 1
ATOM 747 N N . GLY A 1 90 ? -11.895 8.144 -5.130 1.00 88.81 90 GLY A N 1
ATOM 748 C CA . GLY A 1 90 ? -13.178 7.770 -5.726 1.00 88.81 90 GLY A CA 1
ATOM 749 C C . GLY A 1 90 ? -12.994 7.145 -7.116 1.00 88.81 90 GLY A C 1
ATOM 750 O O . GLY A 1 90 ? -12.418 6.066 -7.233 1.00 88.81 90 GLY A O 1
ATOM 751 N N . LYS A 1 91 ? -13.504 7.814 -8.159 1.00 87.19 91 LYS A N 1
ATOM 752 C CA . LYS A 1 91 ? -13.365 7.398 -9.570 1.00 87.19 91 LYS A CA 1
ATOM 753 C C . LYS A 1 91 ? -12.269 8.158 -10.323 1.00 87.19 91 LYS A C 1
ATOM 755 O O . LYS A 1 91 ? -12.047 7.881 -11.498 1.00 87.19 91 LYS A O 1
ATOM 760 N N . GLU A 1 92 ? -11.623 9.119 -9.674 1.00 92.25 92 GLU A N 1
ATOM 761 C CA . GLU A 1 92 ? -10.621 9.973 -10.297 1.00 92.25 92 GLU A CA 1
ATOM 762 C C . GLU A 1 92 ? -9.221 9.404 -10.105 1.00 92.25 92 GLU A C 1
ATOM 764 O O . GLU A 1 92 ? -8.887 8.851 -9.054 1.00 92.25 92 GLU A O 1
ATOM 769 N N . ILE A 1 93 ? -8.402 9.576 -11.139 1.00 93.19 93 ILE A N 1
ATOM 770 C CA . ILE A 1 93 ? -6.973 9.291 -11.114 1.00 93.19 93 ILE A CA 1
ATOM 771 C C . ILE A 1 93 ? -6.270 10.636 -11.132 1.00 93.19 93 ILE A C 1
ATOM 773 O O . ILE A 1 93 ? -6.399 11.395 -12.091 1.00 93.19 93 ILE A O 1
ATOM 777 N N . VAL A 1 94 ? -5.536 10.915 -10.066 1.00 94.00 94 VAL A N 1
ATOM 778 C CA . VAL A 1 94 ? -4.786 12.153 -9.895 1.00 94.00 94 VAL A CA 1
ATOM 779 C C . VAL A 1 94 ? -3.299 11.859 -9.804 1.00 94.00 94 VAL A C 1
ATOM 781 O O . VAL A 1 94 ? -2.867 10.730 -9.547 1.00 94.00 94 VAL A O 1
ATOM 784 N N . GLU A 1 95 ? -2.513 12.899 -10.029 1.00 94.00 95 GLU A N 1
ATOM 785 C CA . GLU A 1 95 ? -1.066 12.846 -9.907 1.00 94.00 95 GLU A CA 1
ATOM 786 C C . GLU A 1 95 ? -0.650 12.535 -8.470 1.00 94.00 95 GLU A C 1
ATOM 788 O O . GLU A 1 95 ? -1.299 12.933 -7.498 1.00 94.00 95 GLU A O 1
ATOM 793 N N . SER A 1 96 ? 0.439 11.789 -8.344 1.00 93.12 96 SER A N 1
ATOM 794 C CA . SER A 1 96 ? 1.053 11.471 -7.065 1.00 93.12 96 SER A CA 1
ATOM 795 C C . SER A 1 96 ? 2.537 11.308 -7.277 1.00 93.12 96 SER A C 1
ATOM 797 O O . SER A 1 96 ? 2.958 10.613 -8.197 1.00 93.12 96 SER A O 1
ATOM 799 N N . GLU A 1 97 ? 3.329 11.868 -6.377 1.00 93.12 97 GLU A N 1
ATOM 800 C CA . GLU A 1 97 ? 4.741 11.521 -6.292 1.00 93.12 97 GLU A CA 1
ATOM 801 C C . GLU A 1 97 ? 4.914 10.030 -5.948 1.00 93.12 97 GLU A C 1
ATOM 803 O O . 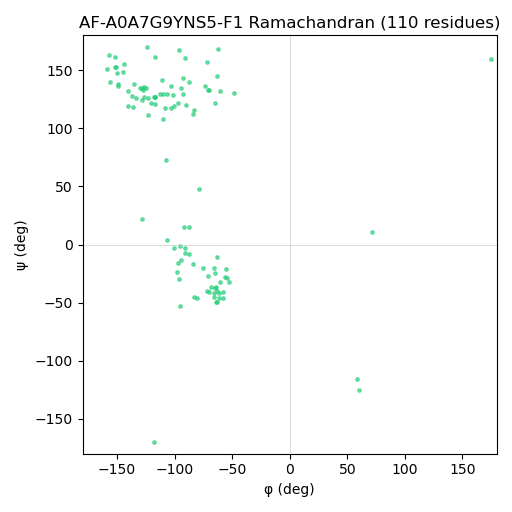GLU A 1 97 ? 3.954 9.327 -5.592 1.00 93.12 97 GLU A O 1
ATOM 808 N N . GLU A 1 98 ? 6.142 9.526 -6.085 1.00 94.62 98 GLU A N 1
ATOM 809 C CA . GLU A 1 98 ? 6.452 8.169 -5.651 1.00 94.62 98 GLU A CA 1
ATOM 810 C C . GLU A 1 98 ? 6.293 8.055 -4.132 1.00 94.62 98 GLU A C 1
ATOM 812 O O . GLU A 1 98 ? 6.983 8.7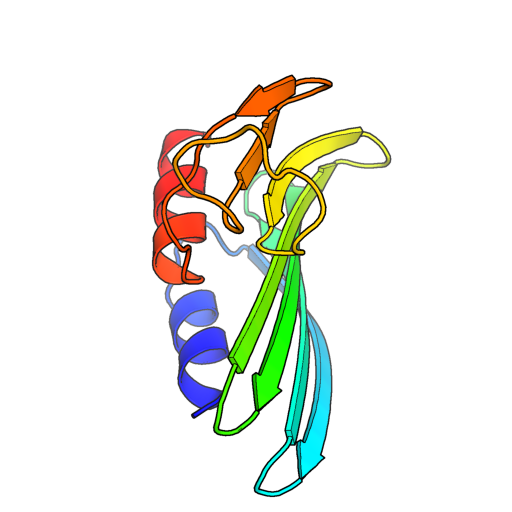21 -3.368 1.00 94.62 98 GLU A O 1
ATOM 817 N N . MET A 1 99 ? 5.423 7.147 -3.695 1.00 96.19 99 MET A N 1
ATOM 818 C CA . MET A 1 99 ? 5.117 6.974 -2.281 1.00 96.19 99 MET A CA 1
ATOM 819 C C . MET A 1 99 ? 5.963 5.876 -1.646 1.00 96.19 99 MET A C 1
ATOM 821 O O . MET A 1 99 ? 6.051 4.749 -2.156 1.00 96.19 99 MET A O 1
ATOM 825 N N . GLN A 1 100 ? 6.503 6.163 -0.468 1.00 95.88 100 GLN A N 1
ATOM 826 C CA . GLN A 1 100 ? 6.897 5.178 0.533 1.00 95.88 100 GLN A CA 1
ATOM 827 C C . GLN A 1 100 ? 5.783 5.006 1.571 1.00 95.88 100 GLN A C 1
ATOM 829 O O . GLN A 1 100 ? 4.860 5.811 1.691 1.00 95.88 100 GLN A O 1
ATOM 834 N N . ILE A 1 101 ? 5.890 3.959 2.392 1.00 97.00 101 ILE A N 1
ATOM 835 C CA . ILE A 1 101 ? 4.919 3.728 3.468 1.00 97.00 101 ILE A CA 1
ATOM 836 C C . ILE A 1 101 ? 4.870 4.882 4.482 1.00 97.00 101 ILE A C 1
ATOM 838 O O . ILE A 1 101 ? 3.808 5.161 5.026 1.00 97.00 101 ILE A O 1
ATOM 842 N N . SER A 1 102 ? 5.989 5.570 4.733 1.00 96.62 102 SER A N 1
ATOM 843 C CA . SER A 1 102 ? 6.018 6.755 5.599 1.00 96.62 102 SER A CA 1
ATOM 844 C C . SER A 1 102 ? 5.141 7.876 5.056 1.00 96.62 102 SER A C 1
ATOM 846 O O . SER A 1 102 ? 4.400 8.484 5.821 1.00 96.62 102 SER A O 1
ATOM 848 N N . ASP A 1 103 ? 5.184 8.095 3.744 1.00 97.50 103 ASP A N 1
ATOM 849 C CA . ASP A 1 103 ? 4.449 9.168 3.076 1.00 97.50 103 ASP A CA 1
ATOM 850 C C . ASP A 1 103 ? 2.950 8.861 3.100 1.00 97.50 103 ASP A C 1
ATOM 852 O O . ASP A 1 103 ? 2.137 9.724 3.421 1.00 97.50 103 ASP A O 1
ATOM 856 N N . VAL A 1 104 ? 2.584 7.591 2.880 1.00 97.94 104 VAL A N 1
ATOM 857 C CA . VAL A 1 104 ? 1.194 7.122 2.990 1.00 97.94 104 VAL A CA 1
ATOM 858 C C . VAL A 1 104 ? 0.657 7.320 4.402 1.00 97.94 104 VAL A C 1
ATOM 860 O O . VAL A 1 104 ? -0.456 7.810 4.566 1.00 97.94 104 VAL A O 1
ATOM 863 N N . LEU A 1 105 ? 1.424 6.953 5.433 1.00 98.25 105 LEU A N 1
ATOM 864 C CA . LEU A 1 105 ? 0.992 7.154 6.818 1.00 98.25 105 LEU A CA 1
ATOM 865 C C . LEU A 1 105 ? 0.871 8.643 7.159 1.00 98.25 105 LEU A C 1
ATOM 867 O O . LEU A 1 105 ? -0.075 9.012 7.844 1.00 98.25 105 LEU A O 1
ATOM 871 N N . ALA A 1 106 ? 1.765 9.491 6.648 1.00 97.88 106 ALA A N 1
ATOM 872 C CA . ALA A 1 106 ? 1.700 10.937 6.846 1.00 97.88 106 ALA A CA 1
ATOM 873 C C . ALA A 1 106 ? 0.504 11.586 6.124 1.00 97.88 106 ALA A C 1
ATOM 875 O O . ALA A 1 106 ? -0.097 12.517 6.659 1.00 97.88 106 ALA A O 1
ATOM 876 N N . GLU A 1 107 ? 0.132 11.120 4.925 1.00 97.62 107 GLU A N 1
ATOM 877 C CA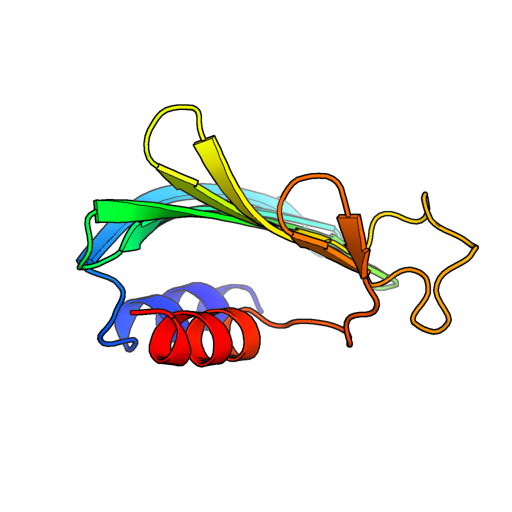 . GLU A 1 107 ? -1.115 11.540 4.270 1.00 97.62 107 GLU A CA 1
ATOM 878 C C . GLU A 1 107 ? -2.336 11.060 5.061 1.00 97.62 107 GLU A C 1
ATOM 880 O O . GLU A 1 107 ? -3.245 11.848 5.312 1.00 97.62 107 GLU A O 1
ATOM 885 N N . LEU A 1 108 ? -2.343 9.801 5.509 1.00 97.62 108 LEU A N 1
ATOM 886 C CA . LEU A 1 108 ? -3.451 9.252 6.287 1.00 97.62 108 LEU A CA 1
ATOM 887 C C . LEU A 1 108 ? -3.625 9.965 7.625 1.00 97.62 108 LEU A C 1
ATOM 889 O O . LEU A 1 108 ? -4.754 10.262 7.985 1.00 97.62 108 LEU A O 1
ATOM 893 N N . GLU A 1 109 ? -2.546 10.314 8.325 1.00 97.25 109 GLU A N 1
ATOM 894 C CA . GLU A 1 109 ? -2.599 11.104 9.563 1.00 97.25 109 GLU A CA 1
ATOM 895 C C . GLU A 1 109 ? -3.347 12.436 9.396 1.00 97.25 109 GLU A C 1
ATOM 897 O O . GLU A 1 109 ? -3.952 12.902 10.353 1.00 97.25 109 GLU A O 1
ATOM 902 N N . LYS A 1 110 ? -3.356 13.030 8.196 1.00 96.75 110 LYS A N 1
ATOM 903 C CA . LYS A 1 110 ? -4.099 14.269 7.898 1.00 96.75 110 LYS A CA 1
ATOM 904 C C . LYS A 1 110 ? -5.573 14.029 7.550 1.00 96.75 110 LYS A C 1
ATOM 906 O O . LYS A 1 110 ? -6.345 14.982 7.517 1.00 96.75 110 LYS A O 1
ATOM 911 N N . MET A 1 111 ? -5.948 12.792 7.218 1.00 94.31 111 MET A N 1
ATOM 912 C CA . MET A 1 111 ? -7.316 12.395 6.852 1.00 94.31 111 MET A CA 1
ATOM 913 C C . MET A 1 111 ? -8.125 11.857 8.041 1.00 94.31 111 MET A C 1
ATOM 915 O O . MET A 1 111 ? -9.333 11.650 7.901 1.00 94.31 111 MET A O 1
ATOM 919 N N . LEU A 1 112 ? -7.450 11.555 9.153 1.00 90.31 112 LEU A N 1
ATOM 920 C CA . LEU A 1 112 ? -8.010 11.003 10.388 1.00 90.31 112 LEU A CA 1
ATOM 921 C C . LEU A 1 112 ? -8.363 12.108 11.381 1.00 90.31 112 LEU A C 1
ATOM 923 O O . L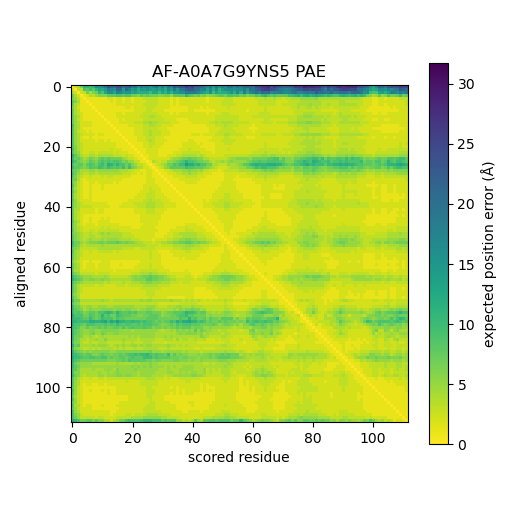EU A 1 112 ? -9.421 11.951 12.029 1.00 90.31 112 LEU A O 1
#

InterPro domains:
  IPR045397 Toxin TumE-like [PF20126] (7-110)

Organism: NCBI:txid2759911

Solvent-accessible surface area (backbone atoms only — not comparable to full-atom values): 6361 Å² total; per-residue (Å²): 128,69,71,54,60,61,52,52,51,76,68,40,88,55,49,64,41,81,73,47,79,48,76,51,71,61,98,64,35,37,41,41,37,38,35,30,34,27,70,88,67,36,35,42,38,40,36,39,39,40,42,90,89,49,78,43,46,38,42,40,31,29,47,91,93,46,70,61,39,32,43,37,40,63,84,77,56,80,86,39,93,41,55,44,20,29,28,37,50,80,93,44,81,43,71,28,76,86,76,52,74,69,53,52,50,58,54,46,66,75,76,108

Foldseek 3Di:
DVVVLVVLLVPFPQFPDWPDWDWDDDPFKIWIWTWTQTPVRKIWIWIWIGGPVDIWIKTWIAHDPGTQKIWTQDQPCPPAPQHSTWMDHPNDIHDDHDDDSNVVSVVVVVVD

Sequence (112 aa):
MQYNVLKILKRSKIVAKIVSIDFDGTTDYSILKIRVELVNRWHLQIREHKTPATRRYAYHVFKGDAMIVRWDNAPHHRGVSTFPCHKHIGKEIVESEEMQISDVLAELEKML

Nearest PDB structures (foldseek):
  2h36-assembly1_X  TM=4.714E-01  e=1.988E+00  Sulfolobus islandicus filamentous virus
  2vgr-assembly2_B  TM=4.805E-01  e=2.891E+00  Prochlorococcus phage P-SSM2
  5wzp-assembly1_A  TM=5.302E-01  e=5.491E+00  Bifidobacterium bifidum
  2vcl-assembly1_A  TM=5.373E-01  e=8.422E+00  Prochlorococcus phage P-SSM2